Protein AF-A0A7J9XMG2-F1 (afdb_monomer)

Sequence (80 aa):
RVVGGEELLDEALGMAQAICRNAPLAVRASRRAIVDGRDRPADERWAIAERAMEELTGTEDYREGPAAFVQKRDPQWTAR

Secondary structure (DSSP, 8-state):
----GGGHHHHHHHHHHHHHTS-HHHHHHHHHHHHHHTTS-HHHHHHHHHHHHHHHHTSHHHHHHHHHHHHTS-------

Mean predicted aligned error: 2.56 Å

Foldseek 3Di:
DDDDPVCVVVVVVVVVVVLVLAAPLLSVLVVVLCVVCVPHDPVVSVVSNVVSVVVCCVDPRVVQVVVCVVVVHRGDHPND

pLDDT: mean 97.58, std 1.44, range [89.12, 98.62]

Radius of gyration: 15.71 Å; Cα contacts (8 Å, |Δi|>4): 52; chains: 1; bounding box: 35×37×36 Å

Structure (mmCIF, N/CA/C/O backbone):
data_AF-A0A7J9XMG2-F1
#
_entry.id   AF-A0A7J9XMG2-F1
#
loop_
_atom_site.group_PDB
_atom_site.id
_atom_site.type_symbol
_atom_site.label_atom_id
_atom_site.label_alt_id
_atom_site.label_comp_id
_atom_site.label_asym_id
_atom_site.label_entity_id
_atom_site.label_seq_id
_atom_site.pdbx_PDB_ins_code
_atom_site.Cartn_x
_atom_site.Cartn_y
_atom_site.Cartn_z
_atom_site.occupancy
_atom_site.B_iso_or_equiv
_atom_site.auth_seq_id
_atom_site.auth_comp_id
_atom_site.auth_asym_id
_atom_site.auth_atom_id
_atom_site.pdbx_PDB_model_num
ATOM 1 N N . ARG A 1 1 ? -0.658 -16.187 -7.769 1.00 89.12 1 ARG A N 1
ATOM 2 C CA . ARG A 1 1 ? -1.419 -17.338 -7.227 1.00 89.12 1 ARG A CA 1
ATOM 3 C C . ARG A 1 1 ? -2.156 -17.975 -8.397 1.00 89.12 1 ARG A C 1
ATOM 5 O O . ARG A 1 1 ? -2.571 -17.230 -9.273 1.00 89.12 1 ARG A O 1
ATOM 12 N N . VAL A 1 2 ? -2.246 -19.301 -8.446 1.00 96.56 2 VAL A N 1
ATOM 13 C CA . VAL A 1 2 ? -3.053 -20.044 -9.429 1.00 96.56 2 VAL A CA 1
ATOM 14 C C . VAL A 1 2 ? -4.129 -20.776 -8.632 1.00 96.56 2 VAL A C 1
ATOM 16 O O . VAL A 1 2 ? -3.788 -21.361 -7.607 1.00 96.56 2 VAL A O 1
ATOM 19 N N . VAL A 1 3 ? -5.385 -20.682 -9.067 1.00 97.88 3 VAL A N 1
ATOM 20 C CA . VAL A 1 3 ? -6.586 -21.219 -8.395 1.00 97.88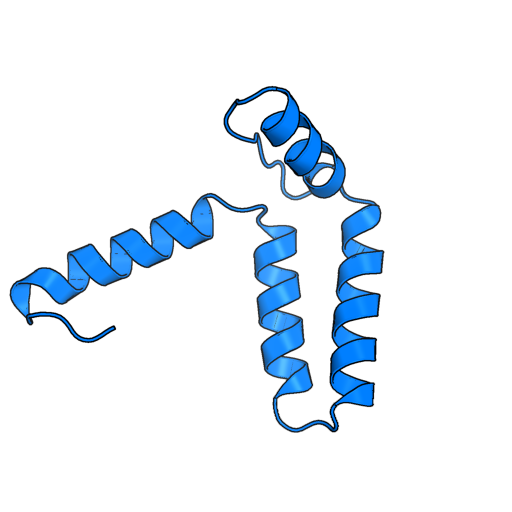 3 VAL A CA 1
ATOM 21 C C . VAL A 1 3 ? -7.517 -21.868 -9.422 1.00 97.88 3 VAL A C 1
ATOM 23 O O . VAL A 1 3 ? -7.314 -21.683 -10.628 1.00 97.88 3 VAL A O 1
ATOM 26 N N . GLY A 1 4 ? -8.517 -22.628 -8.965 1.00 98.38 4 GLY A N 1
ATOM 27 C CA . GLY A 1 4 ? -9.558 -23.166 -9.839 1.00 98.38 4 GLY A CA 1
ATOM 28 C C . GLY A 1 4 ? -10.381 -22.055 -10.498 1.00 98.38 4 GLY A C 1
ATOM 29 O O . GLY A 1 4 ? -10.507 -20.956 -9.962 1.00 98.38 4 GLY A O 1
ATOM 30 N N . GLY A 1 5 ? -10.959 -22.333 -11.672 1.00 98.12 5 GLY A N 1
ATOM 31 C CA . GLY A 1 5 ? -11.759 -21.340 -12.402 1.00 98.12 5 GLY A CA 1
ATOM 32 C C . GLY A 1 5 ? -12.952 -20.815 -11.596 1.00 98.12 5 GLY A C 1
ATOM 33 O O . GLY A 1 5 ? -13.250 -19.626 -11.653 1.00 98.12 5 GLY A O 1
ATOM 34 N N . GLU A 1 6 ? -13.580 -21.685 -10.803 1.00 98.19 6 GLU A N 1
ATOM 35 C CA . GLU A 1 6 ? -14.711 -21.347 -9.928 1.00 98.19 6 GLU A CA 1
ATOM 36 C C . GLU A 1 6 ? -14.307 -20.435 -8.757 1.00 98.19 6 GLU A C 1
ATOM 38 O O . GLU A 1 6 ? -15.103 -19.614 -8.317 1.00 98.19 6 GLU A O 1
ATOM 43 N N . GLU A 1 7 ? -13.054 -20.511 -8.302 1.00 98.12 7 GLU A N 1
ATOM 44 C CA . GLU A 1 7 ? -12.531 -19.737 -7.165 1.00 98.12 7 GLU A CA 1
ATOM 45 C C . GLU A 1 7 ? -11.931 -18.389 -7.596 1.00 98.12 7 GLU A C 1
ATOM 47 O O . GLU A 1 7 ? -11.603 -17.549 -6.759 1.00 98.12 7 GLU A O 1
ATOM 52 N N . LEU A 1 8 ? -11.760 -18.163 -8.905 1.00 98.31 8 LEU A N 1
ATOM 53 C CA . LEU A 1 8 ? -11.019 -17.023 -9.451 1.00 98.31 8 LEU A CA 1
ATOM 54 C C . LEU A 1 8 ? -11.528 -15.677 -8.927 1.00 98.31 8 LEU A C 1
ATOM 56 O O . LEU A 1 8 ? -10.726 -14.819 -8.549 1.00 98.31 8 LEU A O 1
ATOM 60 N N . LEU A 1 9 ? -12.847 -15.474 -8.954 1.00 98.44 9 LEU A N 1
ATOM 61 C CA . LEU A 1 9 ? -13.441 -14.196 -8.574 1.00 98.44 9 LEU A CA 1
ATOM 62 C C . LEU A 1 9 ? -13.296 -13.945 -7.071 1.00 98.44 9 LEU A C 1
ATOM 64 O O . LEU A 1 9 ? -12.896 -12.848 -6.680 1.00 98.44 9 LEU A O 1
ATOM 68 N N . ASP A 1 10 ? -13.551 -14.962 -6.251 1.00 98.38 10 ASP A N 1
ATOM 69 C CA . ASP A 1 10 ? -13.439 -14.874 -4.794 1.00 98.38 10 ASP A CA 1
ATOM 70 C C . ASP A 1 10 ? -11.995 -14.594 -4.370 1.00 98.38 10 ASP A C 1
ATOM 72 O O . ASP A 1 10 ? -11.734 -13.719 -3.544 1.00 98.38 10 ASP A O 1
ATOM 76 N N . GLU A 1 11 ? -11.034 -15.251 -5.013 1.00 98.25 11 GLU A N 1
ATOM 77 C CA . GLU A 1 11 ? -9.606 -15.043 -4.786 1.00 98.25 11 GLU A CA 1
ATOM 78 C C . GLU A 1 11 ? -9.141 -13.641 -5.205 1.00 98.25 11 GLU A C 1
ATOM 80 O O . GLU A 1 11 ? -8.387 -12.978 -4.481 1.00 98.25 11 GLU A O 1
ATOM 85 N N . ALA A 1 12 ? -9.618 -13.146 -6.352 1.00 98.31 12 ALA A N 1
ATOM 86 C CA . ALA A 1 12 ? -9.315 -11.797 -6.821 1.00 98.31 12 ALA A CA 1
ATOM 87 C C . ALA A 1 12 ? -9.905 -10.723 -5.892 1.00 98.31 12 ALA A C 1
ATOM 89 O O . ALA A 1 12 ? -9.213 -9.765 -5.530 1.00 98.31 12 ALA A O 1
ATOM 90 N N . LEU A 1 13 ? -11.159 -10.890 -5.465 1.00 98.50 13 LEU A N 1
ATOM 91 C CA . LEU A 1 13 ? -11.824 -9.974 -4.540 1.00 98.50 13 LEU A CA 1
ATOM 92 C C . LEU A 1 13 ? -11.201 -10.028 -3.143 1.00 98.50 13 LEU A C 1
ATOM 94 O O . LEU A 1 13 ? -10.993 -8.977 -2.538 1.00 98.50 13 LEU A O 1
ATOM 98 N N . GLY A 1 14 ? -10.821 -11.210 -2.656 1.00 98.50 14 GLY A N 1
ATOM 99 C CA . GLY A 1 14 ? -10.099 -11.365 -1.393 1.00 98.50 14 GLY A CA 1
ATOM 100 C C . GLY A 1 14 ? -8.753 -10.635 -1.403 1.00 98.50 14 GLY A C 1
ATOM 101 O O . GLY A 1 14 ? -8.398 -9.957 -0.433 1.00 98.50 14 GLY A O 1
ATOM 102 N N . MET A 1 15 ? -8.024 -10.685 -2.524 1.00 98.25 15 MET A N 1
ATOM 103 C CA . MET A 1 15 ? -6.801 -9.899 -2.708 1.00 98.25 15 MET A CA 1
ATOM 104 C C . MET A 1 15 ? -7.085 -8.392 -2.724 1.00 98.25 15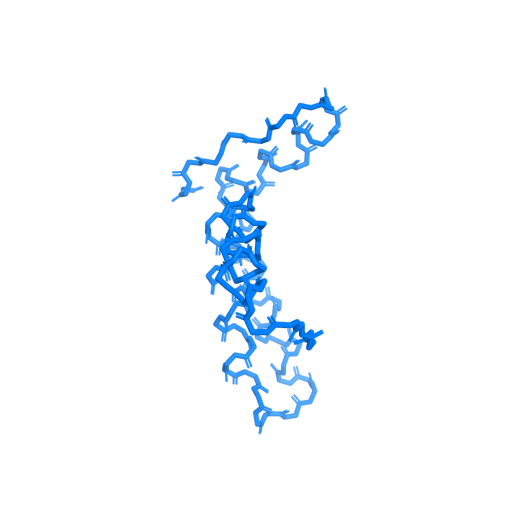 MET A C 1
ATOM 106 O O . MET A 1 15 ? -6.386 -7.634 -2.050 1.00 98.25 15 MET A O 1
ATOM 110 N N . ALA A 1 16 ? -8.116 -7.951 -3.449 1.00 98.19 16 ALA A N 1
ATOM 111 C CA . ALA A 1 16 ? -8.505 -6.543 -3.491 1.00 98.19 16 ALA A CA 1
ATOM 112 C C . ALA A 1 16 ? -8.881 -6.017 -2.096 1.00 98.19 16 ALA A C 1
ATOM 114 O O . ALA A 1 16 ? -8.391 -4.970 -1.679 1.00 98.19 16 ALA A O 1
ATOM 115 N N . GLN A 1 17 ? -9.665 -6.779 -1.330 1.00 98.25 17 GLN A N 1
ATOM 116 C CA . GLN A 1 17 ? -10.010 -6.452 0.053 1.00 98.25 17 GLN A CA 1
ATOM 117 C C . GLN A 1 17 ? -8.765 -6.360 0.937 1.00 98.25 17 GLN A C 1
ATOM 119 O O . GLN A 1 17 ? -8.641 -5.421 1.719 1.00 98.25 17 GLN A O 1
ATOM 124 N N . ALA A 1 18 ? -7.818 -7.293 0.799 1.00 97.94 18 ALA A N 1
ATOM 125 C CA . ALA A 1 18 ? -6.568 -7.245 1.550 1.00 97.94 18 ALA A CA 1
ATOM 126 C C . ALA A 1 18 ? -5.760 -5.977 1.256 1.00 97.94 18 ALA A C 1
ATOM 128 O O . ALA A 1 18 ? -5.214 -5.390 2.187 1.00 97.94 18 ALA A O 1
ATOM 129 N N . ILE A 1 19 ? -5.730 -5.523 -0.001 1.00 98.19 19 ILE A N 1
ATOM 130 C CA . ILE A 1 19 ? -5.106 -4.252 -0.388 1.00 98.19 19 ILE A CA 1
ATOM 131 C C . ILE A 1 19 ? -5.859 -3.075 0.245 1.00 98.19 19 ILE A C 1
ATOM 133 O O . ILE A 1 19 ? -5.224 -2.231 0.878 1.00 98.19 19 ILE A O 1
ATOM 137 N N . CYS A 1 20 ? -7.191 -3.047 0.142 1.00 97.00 20 CYS A N 1
ATOM 138 C CA . CYS A 1 20 ? -8.044 -1.975 0.668 1.00 97.00 20 CYS A 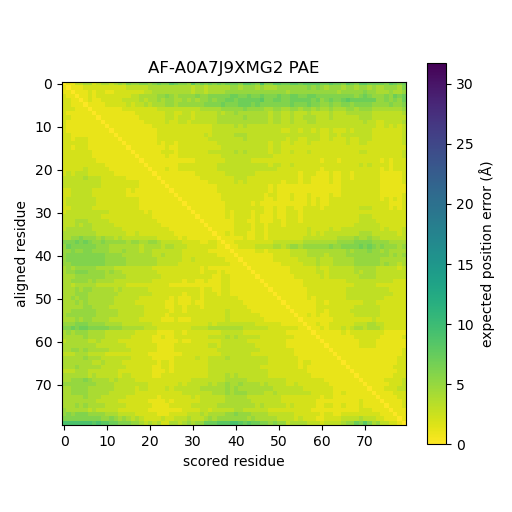CA 1
ATOM 139 C C . CYS A 1 20 ? -8.021 -1.831 2.200 1.00 97.00 20 CYS A C 1
ATOM 141 O O . CYS A 1 20 ? -8.424 -0.785 2.699 1.00 97.00 20 CYS A O 1
ATOM 143 N N . ARG A 1 21 ? -7.535 -2.829 2.952 1.00 97.25 21 ARG A N 1
ATOM 144 C CA . ARG A 1 21 ? -7.326 -2.716 4.409 1.00 97.25 21 ARG A CA 1
ATOM 145 C C . ARG A 1 21 ? -6.095 -1.888 4.804 1.00 97.25 21 ARG A C 1
ATOM 147 O O . ARG A 1 21 ? -5.929 -1.600 5.986 1.00 97.25 21 ARG A O 1
ATOM 154 N N . ASN A 1 22 ? -5.229 -1.514 3.864 1.00 98.19 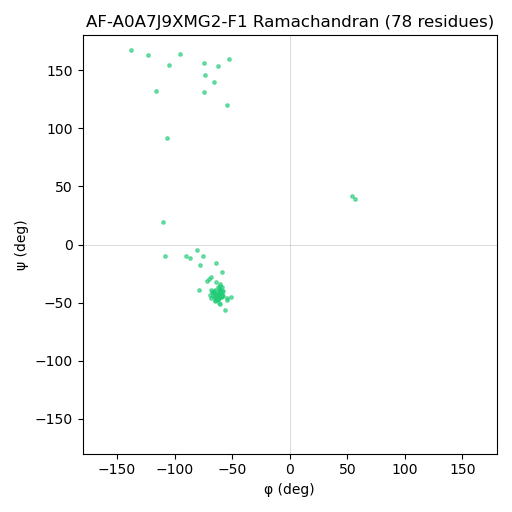22 ASN A N 1
ATOM 155 C CA . ASN A 1 22 ? -4.020 -0.726 4.137 1.00 98.19 22 ASN A CA 1
ATOM 156 C C . ASN A 1 22 ? -4.252 0.775 3.904 1.00 98.19 22 ASN A C 1
ATOM 158 O O . ASN A 1 22 ? -5.193 1.159 3.210 1.00 98.19 22 ASN A O 1
ATOM 162 N N . ALA A 1 23 ? -3.345 1.612 4.422 1.00 98.19 23 ALA A N 1
ATOM 163 C CA . ALA A 1 23 ? -3.370 3.060 4.221 1.00 98.19 23 ALA A CA 1
ATOM 164 C C . ALA A 1 23 ? -3.412 3.417 2.717 1.00 98.19 23 ALA A C 1
ATOM 166 O O . ALA A 1 23 ? -2.480 3.060 1.979 1.00 98.19 23 ALA A O 1
ATOM 167 N N . PRO A 1 24 ? -4.449 4.129 2.231 1.00 98.19 24 PRO A N 1
ATOM 168 C CA . PRO A 1 24 ? -4.632 4.397 0.806 1.00 98.19 24 PRO A CA 1
ATOM 169 C C . PRO A 1 24 ? -3.450 5.121 0.156 1.00 98.19 24 PRO A C 1
ATOM 171 O O . PRO A 1 24 ? -3.061 4.788 -0.968 1.00 98.19 24 PRO A O 1
ATOM 174 N N . LEU A 1 25 ? -2.854 6.095 0.853 1.00 98.19 25 LEU A N 1
ATOM 175 C CA . LEU A 1 25 ? -1.694 6.832 0.344 1.00 98.19 25 LEU A CA 1
ATOM 176 C C . LEU A 1 25 ? -0.454 5.937 0.246 1.00 98.19 25 LEU A C 1
ATOM 178 O O . LEU A 1 25 ? 0.232 5.972 -0.775 1.00 98.19 25 LEU A O 1
ATOM 182 N N . ALA A 1 26 ? -0.226 5.065 1.232 1.00 98.25 26 ALA A N 1
ATOM 183 C CA . ALA A 1 26 ? 0.890 4.123 1.210 1.00 98.25 26 ALA A CA 1
ATOM 184 C C . ALA A 1 26 ? 0.771 3.126 0.046 1.00 98.25 26 ALA A C 1
ATOM 186 O O . ALA A 1 26 ? 1.725 2.951 -0.707 1.00 98.25 26 ALA A O 1
ATOM 187 N N . VAL A 1 27 ? -0.414 2.542 -0.183 1.00 98.31 27 VAL A N 1
ATOM 188 C CA . VAL A 1 27 ? -0.652 1.625 -1.319 1.00 98.31 27 VAL A CA 1
ATOM 189 C C . VAL A 1 27 ? -0.357 2.309 -2.657 1.00 98.31 27 VAL A C 1
ATOM 191 O O . VAL A 1 27 ? 0.301 1.731 -3.530 1.00 98.31 27 VAL A O 1
ATOM 194 N N . ARG A 1 28 ? -0.821 3.553 -2.829 1.00 98.06 28 ARG A N 1
ATOM 195 C CA . ARG A 1 28 ? -0.582 4.345 -4.045 1.00 98.06 28 ARG A CA 1
ATOM 196 C C . ARG A 1 28 ? 0.905 4.631 -4.243 1.00 98.06 28 ARG A C 1
ATOM 198 O O . ARG A 1 28 ? 1.407 4.418 -5.348 1.00 98.06 28 ARG A O 1
ATOM 205 N N . ALA A 1 29 ? 1.591 5.069 -3.190 1.00 98.06 29 ALA A N 1
ATOM 206 C CA . ALA A 1 29 ? 3.017 5.370 -3.209 1.00 98.06 29 ALA A CA 1
ATOM 207 C C . ALA A 1 29 ? 3.853 4.120 -3.523 1.00 98.06 29 ALA A C 1
ATOM 209 O O . ALA A 1 29 ? 4.671 4.146 -4.441 1.00 98.06 29 ALA A O 1
ATOM 210 N N . SER A 1 30 ? 3.580 2.986 -2.867 1.00 97.56 30 SER A N 1
ATOM 211 C CA . SER A 1 30 ? 4.260 1.715 -3.147 1.00 97.56 30 SER A CA 1
ATOM 212 C C . SER A 1 30 ? 4.056 1.263 -4.593 1.00 97.56 30 SER A C 1
ATOM 214 O O . SER A 1 30 ? 5.021 0.906 -5.269 1.00 97.56 30 SER A O 1
ATOM 216 N N . ARG A 1 31 ? 2.822 1.325 -5.119 1.00 97.75 31 ARG A N 1
ATOM 217 C CA . ARG A 1 31 ? 2.555 0.984 -6.526 1.00 97.75 31 ARG A CA 1
ATOM 218 C C . ARG A 1 31 ? 3.315 1.907 -7.478 1.00 97.75 31 ARG A C 1
ATOM 220 O O . ARG A 1 31 ? 3.864 1.429 -8.469 1.00 97.75 31 ARG A O 1
ATOM 227 N N . ARG A 1 32 ? 3.341 3.214 -7.198 1.00 97.75 32 ARG A N 1
ATOM 228 C CA . ARG A 1 32 ? 4.071 4.195 -8.011 1.00 97.75 32 ARG A CA 1
ATOM 229 C C . ARG A 1 32 ? 5.571 3.911 -8.005 1.00 97.75 32 ARG A C 1
ATOM 231 O O . ARG A 1 32 ? 6.152 3.850 -9.081 1.00 97.75 32 ARG A O 1
ATOM 238 N N . ALA A 1 33 ? 6.159 3.654 -6.839 1.00 97.50 33 ALA A N 1
ATOM 239 C CA . ALA A 1 33 ? 7.575 3.326 -6.703 1.00 97.50 33 ALA A CA 1
ATOM 240 C C . ALA A 1 33 ? 7.960 2.057 -7.484 1.00 97.50 33 ALA A C 1
ATOM 242 O O . ALA A 1 33 ? 8.975 2.049 -8.175 1.00 97.50 33 ALA A O 1
ATOM 243 N N . ILE A 1 34 ? 7.123 1.011 -7.444 1.00 96.62 34 ILE A N 1
ATOM 244 C CA . ILE A 1 34 ? 7.337 -0.221 -8.224 1.00 96.62 34 ILE A CA 1
ATOM 245 C C . ILE A 1 34 ? 7.316 0.066 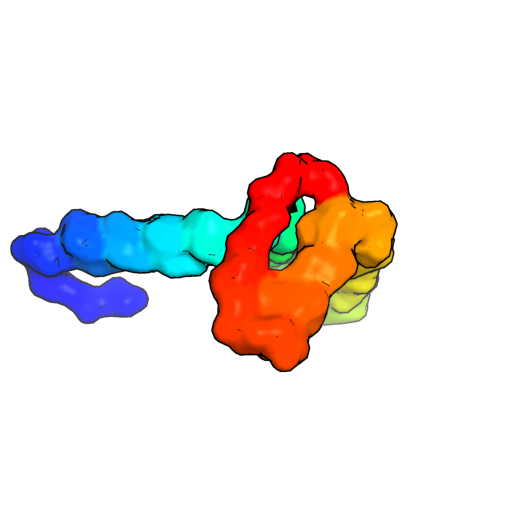-9.730 1.00 96.62 34 ILE A C 1
ATOM 247 O O . ILE A 1 34 ? 8.190 -0.403 -10.455 1.00 96.62 34 ILE A O 1
ATOM 251 N N . VAL A 1 35 ? 6.320 0.821 -10.208 1.00 97.69 35 VAL A N 1
ATOM 252 C CA . VAL A 1 35 ? 6.183 1.143 -11.638 1.00 97.69 35 VAL A CA 1
ATOM 253 C C . VAL A 1 35 ? 7.347 2.006 -12.115 1.00 97.69 35 VAL A C 1
ATOM 255 O O . VAL A 1 35 ? 7.970 1.682 -13.121 1.00 97.69 35 VAL A O 1
ATOM 258 N N . ASP A 1 36 ? 7.673 3.062 -11.375 1.00 96.88 36 ASP A N 1
ATOM 259 C CA . ASP A 1 36 ? 8.739 3.995 -11.734 1.00 96.88 36 ASP A CA 1
ATOM 260 C C . ASP A 1 36 ? 10.128 3.350 -11.603 1.00 96.88 36 ASP A C 1
ATOM 262 O O . ASP A 1 36 ? 11.060 3.724 -12.310 1.00 96.88 36 ASP A O 1
ATOM 266 N N . GLY A 1 37 ? 10.298 2.389 -10.697 1.00 97.31 37 GLY A N 1
ATOM 267 C CA . GLY A 1 37 ? 11.566 1.704 -10.463 1.00 97.31 37 GLY A CA 1
ATOM 268 C C . GLY A 1 37 ? 11.830 0.498 -11.369 1.00 97.31 37 GLY A C 1
ATOM 269 O O . GLY A 1 37 ? 12.951 -0.006 -11.365 1.00 97.31 37 GLY A O 1
ATOM 270 N N . ARG A 1 38 ? 10.830 0.013 -12.121 1.00 96.38 38 ARG A N 1
ATOM 271 C CA . ARG A 1 38 ? 10.850 -1.303 -12.790 1.00 96.38 38 ARG A CA 1
ATOM 272 C C . ARG A 1 38 ? 12.101 -1.563 -13.630 1.00 96.38 38 ARG A C 1
ATOM 274 O O . ARG A 1 38 ? 12.681 -2.639 -13.521 1.00 96.38 38 ARG A O 1
ATOM 281 N N . ASP A 1 39 ? 12.509 -0.573 -14.416 1.00 96.94 39 ASP A N 1
ATOM 282 C CA . ASP A 1 39 ? 13.595 -0.697 -15.395 1.00 96.94 39 ASP A CA 1
ATOM 283 C C . ASP A 1 39 ? 14.849 0.094 -14.982 1.00 96.94 39 ASP A C 1
ATOM 285 O O . ASP A 1 39 ? 15.695 0.419 -15.814 1.00 96.94 39 ASP A O 1
ATOM 289 N N . ARG A 1 40 ? 14.970 0.429 -13.689 1.00 97.44 40 ARG A N 1
ATOM 290 C CA . ARG A 1 40 ? 16.066 1.246 -13.154 1.00 97.44 40 ARG A CA 1
ATOM 291 C C . ARG A 1 40 ? 17.114 0.427 -12.385 1.00 97.44 40 ARG A C 1
ATOM 293 O O . ARG A 1 40 ? 16.801 -0.630 -11.815 1.00 97.44 40 ARG A O 1
ATOM 300 N N . PRO A 1 41 ? 18.362 0.916 -12.301 1.00 98.38 41 PRO A N 1
ATOM 301 C CA . PRO A 1 41 ? 19.365 0.413 -11.365 1.00 98.38 41 PRO A CA 1
ATOM 302 C C . PRO A 1 41 ? 18.869 0.378 -9.908 1.00 98.38 41 PRO A C 1
ATOM 304 O O . PRO A 1 41 ? 17.861 0.988 -9.547 1.00 98.38 41 PRO A O 1
ATOM 307 N N . ALA A 1 42 ? 19.518 -0.431 -9.071 1.00 97.31 42 ALA A N 1
ATOM 308 C CA . ALA A 1 42 ? 19.052 -0.680 -7.705 1.00 97.31 42 ALA A CA 1
ATOM 309 C C . ALA A 1 42 ? 19.129 0.570 -6.814 1.00 97.31 42 ALA A C 1
ATOM 311 O O . ALA A 1 42 ? 18.205 0.834 -6.053 1.00 97.31 42 ALA A O 1
ATOM 312 N N . ASP A 1 43 ? 20.199 1.346 -6.933 1.00 98.12 43 ASP A N 1
ATOM 313 C CA . ASP A 1 43 ? 20.410 2.628 -6.257 1.00 98.12 43 ASP A CA 1
ATOM 314 C C . ASP A 1 43 ? 19.308 3.644 -6.591 1.00 98.12 43 ASP A C 1
ATOM 316 O O . ASP A 1 43 ? 18.725 4.245 -5.690 1.00 98.12 43 ASP A O 1
ATOM 320 N N . GLU A 1 44 ? 18.925 3.759 -7.864 1.00 98.12 44 GLU A N 1
ATOM 321 C CA . GLU A 1 44 ? 17.806 4.618 -8.262 1.00 98.12 44 GLU A CA 1
ATOM 322 C C . GLU A 1 44 ? 16.466 4.136 -7.687 1.00 98.12 44 GLU A C 1
ATOM 324 O O . GLU A 1 44 ? 15.643 4.949 -7.260 1.00 98.12 44 GLU A O 1
A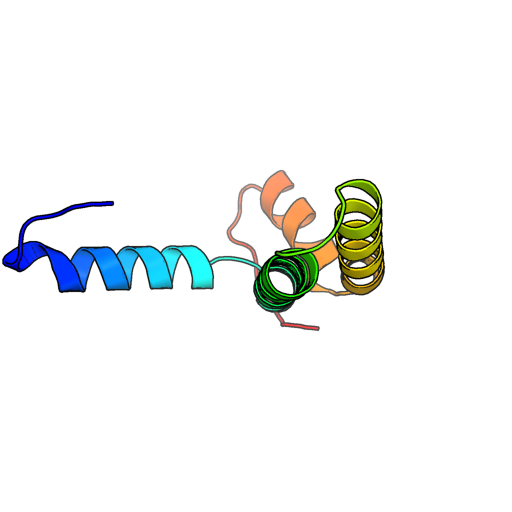TOM 329 N N . ARG A 1 45 ? 16.236 2.815 -7.643 1.00 97.94 45 ARG A N 1
ATOM 330 C CA . ARG A 1 45 ? 15.036 2.224 -7.024 1.00 97.94 45 ARG A CA 1
ATOM 331 C C . ARG A 1 45 ? 14.947 2.545 -5.535 1.00 97.94 45 ARG A C 1
ATOM 333 O O . ARG A 1 45 ? 13.862 2.896 -5.069 1.00 97.94 45 ARG A O 1
ATOM 340 N N . TRP A 1 46 ? 16.063 2.459 -4.813 1.00 97.12 46 TRP A N 1
ATOM 341 C CA . TRP A 1 46 ? 16.127 2.840 -3.401 1.00 97.12 46 TRP A CA 1
ATOM 342 C C . TRP A 1 46 ? 15.812 4.319 -3.209 1.00 97.12 46 TRP A C 1
ATOM 344 O O . TRP A 1 46 ? 14.922 4.642 -2.429 1.00 97.12 46 TRP A O 1
ATOM 354 N N . ALA A 1 47 ? 16.414 5.200 -4.011 1.00 98.19 47 ALA A N 1
ATOM 355 C CA . ALA A 1 47 ? 16.134 6.633 -3.943 1.00 98.19 47 ALA A CA 1
ATOM 356 C C . ALA A 1 47 ? 14.657 6.973 -4.239 1.00 98.19 47 ALA A C 1
ATOM 358 O O . ALA A 1 47 ? 14.103 7.915 -3.676 1.00 98.19 47 ALA A O 1
ATOM 359 N N . ILE A 1 48 ? 13.988 6.225 -5.126 1.00 98.06 48 ILE A N 1
ATOM 360 C CA . ILE A 1 48 ? 12.542 6.375 -5.377 1.00 98.06 48 ILE A CA 1
ATOM 361 C C . ILE A 1 48 ? 11.725 5.955 -4.150 1.00 98.06 48 ILE A C 1
ATOM 363 O O . ILE A 1 48 ? 10.780 6.653 -3.785 1.00 98.06 48 ILE A O 1
ATOM 367 N N . ALA A 1 49 ? 12.072 4.828 -3.526 1.00 97.00 49 ALA A N 1
ATOM 368 C CA . ALA A 1 49 ? 11.378 4.329 -2.343 1.00 97.00 49 ALA A CA 1
ATOM 369 C C . ALA A 1 49 ? 11.559 5.255 -1.128 1.00 97.00 49 ALA A C 1
ATOM 371 O O . ALA A 1 49 ? 10.594 5.494 -0.405 1.0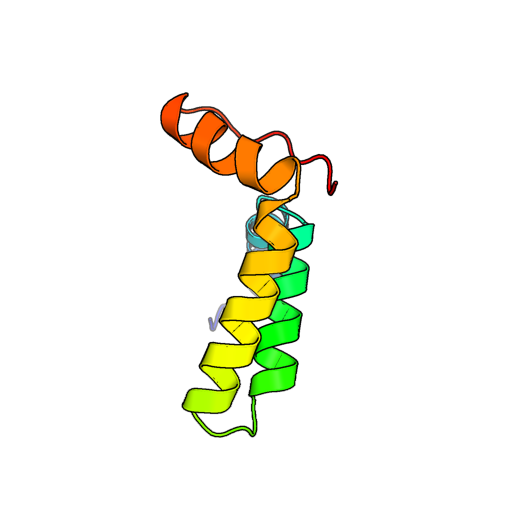0 97.00 49 ALA A O 1
ATOM 372 N N . GLU A 1 50 ? 12.758 5.809 -0.934 1.00 97.75 50 GLU A N 1
ATOM 373 C CA . GLU A 1 50 ? 13.060 6.771 0.133 1.00 97.75 50 GLU A CA 1
ATOM 374 C C . GLU A 1 50 ? 12.222 8.043 -0.005 1.00 97.75 50 GLU A C 1
ATOM 376 O O . GLU A 1 50 ? 11.514 8.401 0.932 1.00 97.75 50 GLU A O 1
ATOM 381 N N . ARG A 1 51 ? 12.188 8.657 -1.196 1.00 97.50 51 ARG A N 1
ATOM 382 C CA . ARG A 1 51 ? 11.340 9.836 -1.446 1.00 97.50 51 ARG A CA 1
ATOM 383 C C . ARG A 1 51 ? 9.858 9.554 -1.200 1.00 97.50 51 ARG A C 1
ATOM 385 O O . ARG A 1 51 ? 9.167 10.356 -0.581 1.00 97.50 51 ARG A O 1
ATOM 392 N N . ALA A 1 52 ? 9.371 8.395 -1.645 1.00 97.19 52 ALA A N 1
ATOM 393 C CA . ALA A 1 52 ? 7.991 7.990 -1.392 1.00 97.19 52 ALA A CA 1
ATOM 394 C C . ALA A 1 52 ? 7.702 7.834 0.114 1.00 97.19 52 ALA A C 1
ATOM 396 O O . ALA A 1 52 ? 6.611 8.169 0.567 1.00 97.19 52 ALA A O 1
ATOM 397 N N . MET A 1 53 ? 8.667 7.341 0.897 1.00 97.19 53 MET A N 1
ATOM 398 C CA . MET A 1 53 ? 8.537 7.256 2.352 1.00 97.19 53 MET A CA 1
ATOM 399 C C . MET A 1 53 ? 8.523 8.645 2.994 1.00 97.19 53 MET A C 1
ATOM 401 O O . MET A 1 53 ? 7.656 8.911 3.824 1.00 97.19 53 MET A O 1
ATOM 405 N N . GLU A 1 54 ? 9.435 9.535 2.596 1.00 97.50 54 GLU A N 1
ATOM 406 C CA . GLU A 1 54 ? 9.502 10.916 3.092 1.00 97.50 54 GLU A CA 1
ATOM 407 C C . GLU A 1 54 ? 8.164 11.644 2.919 1.00 97.50 54 GLU A C 1
ATOM 409 O O . GLU A 1 54 ? 7.657 12.221 3.883 1.00 97.50 54 GLU A O 1
ATOM 414 N N . GLU A 1 55 ? 7.539 11.536 1.742 1.00 95.75 55 GLU A N 1
ATOM 415 C CA . GLU A 1 55 ? 6.211 12.101 1.463 1.00 95.75 55 GLU A CA 1
ATOM 416 C C . GLU A 1 55 ? 5.128 11.548 2.404 1.00 95.75 55 GLU A C 1
ATOM 418 O O . GLU A 1 55 ? 4.266 12.292 2.878 1.00 95.75 55 GLU A O 1
ATOM 423 N N . LEU A 1 56 ? 5.177 10.249 2.714 1.00 97.88 56 LEU A N 1
ATOM 424 C CA . LEU A 1 56 ? 4.205 9.605 3.598 1.00 97.88 56 LEU A CA 1
ATOM 425 C C . LEU A 1 56 ? 4.385 10.004 5.064 1.00 97.88 56 LEU A C 1
ATOM 427 O O . LEU A 1 56 ? 3.387 10.076 5.779 1.00 97.88 56 LEU A O 1
ATOM 431 N N . THR A 1 57 ? 5.606 10.295 5.526 1.00 96.88 57 THR A N 1
ATOM 432 C CA . THR A 1 57 ? 5.858 10.595 6.952 1.00 96.88 57 THR A CA 1
ATOM 433 C C . THR A 1 57 ? 5.066 11.792 7.495 1.00 96.88 57 THR A C 1
ATOM 435 O O . THR A 1 57 ? 4.810 11.870 8.699 1.00 96.88 57 THR A O 1
ATOM 438 N N . GLY A 1 58 ? 4.634 12.712 6.623 1.00 95.62 58 GLY A N 1
ATOM 439 C CA . GLY A 1 58 ? 3.818 13.872 6.994 1.00 95.62 58 GLY A CA 1
ATOM 440 C C . GLY A 1 58 ? 2.329 13.574 7.223 1.00 95.62 58 GLY A C 1
ATOM 441 O O . GLY A 1 58 ? 1.648 14.373 7.874 1.00 95.62 58 GLY A O 1
ATOM 442 N N . THR A 1 59 ? 1.837 12.437 6.729 1.00 98.06 59 THR A N 1
ATOM 443 C CA . THR A 1 59 ? 0.406 12.091 6.663 1.00 98.06 59 THR A CA 1
ATOM 444 C C . THR A 1 59 ? -0.187 11.711 8.028 1.00 98.06 59 THR A C 1
ATOM 446 O O . THR A 1 59 ? 0.520 11.309 8.960 1.00 98.06 59 THR A O 1
ATOM 449 N N . GLU A 1 60 ? -1.503 11.853 8.179 1.00 97.94 60 GLU A N 1
ATOM 450 C CA . GLU A 1 60 ? -2.276 11.324 9.310 1.00 97.94 60 GLU A CA 1
ATOM 451 C C . GLU A 1 60 ? -2.167 9.793 9.353 1.00 97.94 60 GLU A C 1
ATOM 453 O O . GLU A 1 60 ? -1.879 9.225 10.411 1.00 97.94 60 GLU A O 1
ATOM 458 N N . ASP A 1 61 ? -2.288 9.139 8.193 1.00 98.31 61 ASP A N 1
ATOM 459 C CA . ASP A 1 61 ? -2.242 7.676 8.074 1.00 98.31 61 ASP A CA 1
ATOM 460 C C . ASP A 1 61 ? -0.897 7.088 8.554 1.00 98.31 61 ASP A C 1
ATOM 462 O O . ASP A 1 61 ? -0.866 6.024 9.179 1.00 98.31 61 ASP A O 1
ATOM 466 N N . TYR A 1 62 ? 0.226 7.786 8.332 1.00 97.94 62 TYR A N 1
ATOM 467 C CA . TYR A 1 62 ? 1.539 7.351 8.827 1.00 97.94 62 TYR A CA 1
ATOM 468 C C . TYR A 1 62 ? 1.623 7.329 10.358 1.00 97.94 62 TYR A C 1
ATOM 470 O O . TYR A 1 62 ? 2.308 6.477 10.924 1.00 97.94 62 TYR A O 1
ATOM 478 N N . ARG A 1 63 ? 0.912 8.231 11.048 1.00 97.94 63 ARG A N 1
ATOM 479 C CA . ARG A 1 63 ? 0.829 8.225 12.519 1.00 97.94 63 ARG A CA 1
ATOM 480 C C . ARG A 1 63 ? -0.157 7.172 13.017 1.00 97.94 63 ARG A C 1
ATOM 482 O O . ARG A 1 63 ? 0.109 6.502 14.015 1.00 97.94 63 ARG A O 1
ATOM 489 N N . GLU A 1 64 ? -1.276 7.019 12.317 1.00 98.44 64 GLU A N 1
ATOM 490 C CA . GLU A 1 64 ? -2.352 6.097 12.674 1.00 98.44 64 GLU A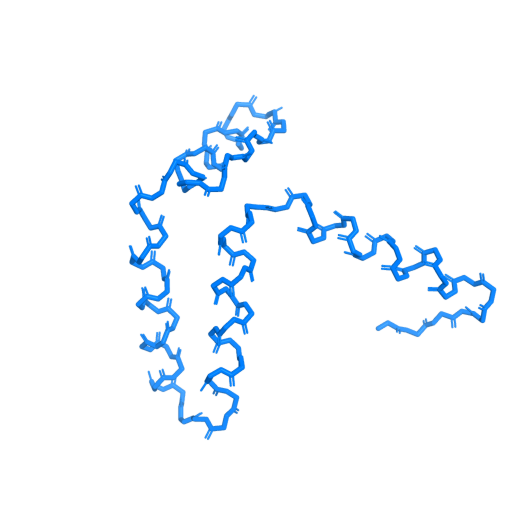 CA 1
ATOM 491 C C . GLU A 1 64 ? -1.916 4.630 12.619 1.00 98.44 64 GLU A C 1
ATOM 493 O O . GLU A 1 64 ? -2.212 3.874 13.540 1.00 98.44 64 GLU A O 1
ATOM 498 N N . GLY A 1 65 ? -1.177 4.214 11.585 1.00 97.88 65 GLY A N 1
ATOM 499 C CA . GLY A 1 65 ? -0.793 2.809 11.408 1.00 97.88 65 GLY A CA 1
ATOM 500 C C . GLY A 1 65 ? -0.040 2.220 12.611 1.00 97.88 65 GLY A C 1
ATOM 501 O O . GLY A 1 65 ? -0.502 1.234 13.196 1.00 97.88 65 GLY A O 1
ATOM 502 N N . PRO A 1 66 ? 1.085 2.823 13.040 1.00 98.19 66 PRO A N 1
ATOM 503 C CA . PRO A 1 66 ? 1.796 2.404 14.244 1.00 98.19 66 PRO A CA 1
ATOM 504 C C . PRO A 1 66 ? 0.942 2.507 15.513 1.00 98.19 66 PRO A C 1
ATOM 506 O O . PRO A 1 66 ? 1.010 1.620 16.365 1.00 98.19 66 PRO A O 1
ATOM 509 N N . ALA A 1 67 ? 0.117 3.552 15.647 1.00 98.44 67 ALA A N 1
ATOM 510 C CA . ALA A 1 67 ? -0.753 3.725 16.808 1.00 98.44 67 ALA A CA 1
ATOM 511 C C . ALA A 1 67 ? -1.794 2.598 16.917 1.00 98.44 67 ALA A C 1
ATOM 513 O O . ALA A 1 67 ? -1.930 1.989 17.979 1.00 98.44 67 ALA A O 1
ATOM 514 N N . ALA A 1 68 ? -2.481 2.277 15.819 1.00 98.50 68 ALA A N 1
ATOM 515 C CA . ALA A 1 68 ? -3.446 1.188 15.732 1.00 98.50 68 ALA A CA 1
ATOM 516 C C . ALA A 1 68 ? -2.795 -0.174 16.015 1.00 98.50 68 ALA A C 1
ATOM 518 O O . ALA A 1 68 ? -3.343 -0.969 16.781 1.00 98.50 68 ALA A O 1
ATOM 519 N N . PHE A 1 69 ? -1.584 -0.404 15.490 1.00 98.19 69 PHE A N 1
ATOM 520 C CA . PHE A 1 69 ? -0.808 -1.618 15.753 1.00 98.19 69 PHE A CA 1
ATOM 521 C C . PHE A 1 69 ? -0.480 -1.785 17.243 1.00 98.19 69 PHE A C 1
ATOM 523 O O . PHE A 1 69 ? -0.774 -2.829 17.827 1.00 98.19 69 PHE A O 1
ATOM 530 N N . VAL A 1 70 ? 0.074 -0.748 17.885 1.00 98.62 70 VAL A N 1
ATOM 531 C CA . VAL A 1 70 ? 0.401 -0.765 19.324 1.00 98.62 70 VAL A CA 1
ATOM 532 C C . VAL A 1 70 ? -0.856 -0.970 20.176 1.00 98.62 70 VAL A C 1
ATOM 534 O O . VAL A 1 70 ? -0.824 -1.705 21.163 1.00 98.62 70 VAL A O 1
ATOM 537 N N . GLN A 1 71 ? -1.973 -0.361 19.778 1.00 98.31 71 GLN A N 1
ATOM 538 C CA . GLN A 1 71 ? -3.260 -0.457 20.470 1.00 98.31 71 GLN A CA 1
ATOM 539 C C . GLN A 1 71 ? -4.040 -1.743 20.149 1.00 98.31 71 GLN A C 1
ATOM 541 O O . GLN A 1 71 ? -5.080 -1.976 20.761 1.00 98.31 71 GLN A O 1
ATOM 546 N N . LYS A 1 72 ? -3.549 -2.589 19.229 1.00 97.94 72 LYS A N 1
ATOM 547 C CA . LYS A 1 72 ? -4.202 -3.832 18.776 1.00 97.94 72 LYS A CA 1
ATOM 548 C C . LYS A 1 72 ? -5.636 -3.618 18.282 1.00 97.94 72 LYS A C 1
ATOM 550 O O . LYS A 1 72 ? -6.530 -4.408 18.583 1.00 97.94 72 LYS A O 1
ATOM 555 N N . ARG A 1 73 ? -5.848 -2.543 17.528 1.00 98.38 73 ARG A N 1
ATOM 556 C CA . ARG A 1 73 ? -7.125 -2.235 16.878 1.00 98.38 73 ARG A CA 1
ATOM 557 C C . ARG A 1 73 ? -6.931 -2.092 15.378 1.00 9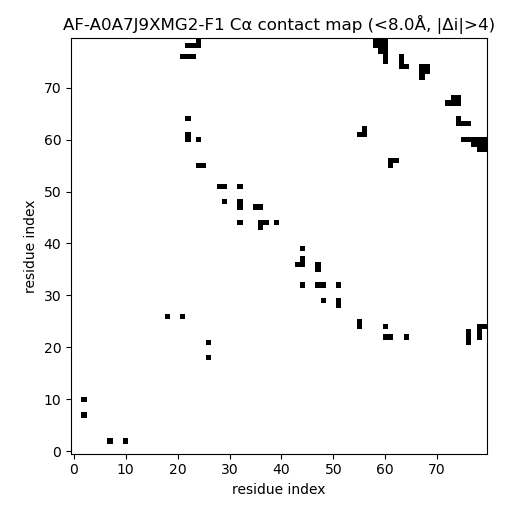8.38 73 ARG A C 1
ATOM 559 O O . ARG A 1 73 ? -5.816 -1.857 14.915 1.00 98.38 73 ARG A O 1
ATOM 566 N N . ASP A 1 74 ? -8.030 -2.167 14.642 1.00 97.62 74 ASP A N 1
ATOM 567 C CA . ASP A 1 74 ? -7.999 -1.832 13.226 1.00 97.62 74 ASP A CA 1
ATOM 568 C C . ASP A 1 74 ? -7.682 -0.334 13.039 1.00 97.62 74 ASP A C 1
ATOM 570 O O . ASP A 1 74 ? -8.162 0.510 13.815 1.00 97.62 74 ASP A O 1
ATOM 574 N N . PRO A 1 75 ? -6.850 0.008 12.043 1.00 98.00 75 PRO A N 1
ATOM 575 C CA . PRO A 1 75 ? -6.530 1.388 11.720 1.00 98.00 75 PRO A CA 1
ATOM 576 C C . PRO A 1 75 ? -7.701 2.094 11.030 1.00 98.00 75 PRO A C 1
ATOM 578 O O . PRO A 1 75 ? -8.441 1.497 10.246 1.00 98.00 75 PRO A O 1
ATOM 581 N N . GLN A 1 76 ? -7.845 3.388 11.297 1.00 97.94 76 GLN A N 1
ATOM 582 C CA . GLN A 1 76 ? -8.841 4.261 10.682 1.00 97.94 76 GLN A CA 1
ATOM 583 C C . GLN A 1 76 ? -8.164 5.194 9.683 1.00 97.94 76 GLN A C 1
ATOM 585 O O . GLN A 1 76 ? -7.707 6.279 10.033 1.00 97.94 76 GLN A O 1
ATOM 590 N N . TRP A 1 77 ? -8.103 4.762 8.428 1.00 98.25 77 TRP A N 1
ATOM 591 C CA . TRP A 1 77 ? -7.452 5.534 7.377 1.00 98.25 77 TRP A CA 1
ATOM 592 C C . TRP A 1 77 ? -8.295 6.730 6.932 1.00 98.25 77 TRP A C 1
ATOM 594 O O . TRP A 1 77 ? -9.475 6.577 6.608 1.00 98.25 77 TRP A O 1
ATOM 604 N N . THR A 1 78 ? -7.681 7.908 6.857 1.00 97.06 78 THR A N 1
ATOM 605 C CA . THR A 1 78 ? -8.322 9.151 6.395 1.00 97.06 78 THR A CA 1
ATOM 606 C C . THR A 1 78 ? -7.823 9.594 5.023 1.00 97.06 78 THR A C 1
ATOM 608 O O . THR A 1 78 ? -8.435 10.478 4.419 1.00 97.06 78 THR A O 1
ATOM 611 N N . ALA A 1 79 ? -6.761 8.963 4.506 1.00 95.88 79 ALA A N 1
ATOM 612 C CA . ALA A 1 79 ? -6.112 9.317 3.246 1.00 95.88 79 ALA A CA 1
ATOM 613 C C . ALA A 1 79 ? -5.637 10.782 3.196 1.00 95.88 79 ALA A C 1
ATOM 615 O O . ALA A 1 79 ? -5.750 11.443 2.156 1.00 95.88 79 ALA A O 1
ATOM 616 N N . ARG A 1 80 ? -5.108 11.277 4.318 1.00 90.00 80 ARG A N 1
ATOM 617 C CA . ARG A 1 80 ? -4.536 12.618 4.495 1.00 90.00 80 ARG A CA 1
ATOM 618 C C . ARG A 1 80 ? -3.209 12.539 5.220 1.00 90.00 80 ARG A C 1
ATOM 620 O O . ARG A 1 80 ? -3.025 11.559 5.969 1.00 90.00 80 ARG A O 1
#

Solvent-accessible surface area (backbone atoms only — not comparable to full-atom values): 4688 Å² total; per-residue (Å²): 139,87,74,56,82,88,46,46,63,60,54,53,50,53,51,51,52,61,56,68,74,47,49,61,58,57,56,52,41,54,54,46,36,52,64,73,26,67,92,49,59,70,70,59,32,49,55,46,47,49,54,48,46,60,66,42,66,76,28,56,38,57,56,39,49,60,51,19,59,77,68,73,47,85,63,83,68,76,72,70

Nearest PDB structures (foldseek):
  3rsi-assembly1_C  TM=9.042E-01  e=9.975E-05  Mycobacteroides abscessus ATCC 19977
  2hw5-assembly1_F  TM=9.251E-01  e=1.671E-03  Homo sapiens
  4jfc-assembly1_A  TM=9.151E-01  e=2.617E-03  Polaromonas sp. JS666
  2dub-assembly1_E  TM=9.166E-01  e=3.844E-03  Rattus norvegicus
  3swx-assembly1_A  TM=8.765E-01  e=2.455E-03  Mycobacteroides abscessus